Protein AF-A0A9P0G0B8-F1 (afdb_monomer)

Solvent-accessible surface area (backbone atoms only — not comparable to full-atom values): 5858 Å² total; per-residue (Å²): 109,29,16,38,42,70,94,77,52,59,58,97,82,40,82,46,57,36,77,32,82,90,41,79,73,48,60,26,21,34,24,37,42,39,70,93,54,74,50,37,32,65,26,59,58,87,80,48,75,52,72,46,78,45,68,52,94,95,54,94,58,71,23,63,34,30,40,40,57,42,71,54,68,41,61,41,55,80,90,77,87,76,80,55,68,64,59,56,49,51,55,51,51,52,51,62,73,75,100

Secondary structure (DSSP, 8-state):
-EE--SS--EETTEE--EE-TTSTT--EEEEEEETTEEEEEEESS---SEEEEEEPTT-SSEEEEEEEEE-STTTTS-------HHHHHHHHHHHHHH-

Sequence (99 aa):
MECGDGLMKLDGGILQPASCEHVFEARYCIKLTGGISTKRYCSSLDLGNYCNYVQQPGDKLEYRTCIYTCSTDGCNAGTTLKTSAIVLLTLFIVKCFIL

Organism: Chrysodeixis includens (NCBI:txid689277)

Nearest PDB structures (foldseek):
  6ion-assembly1_A  TM=6.443E-01  e=3.910E-02  Homo sapiens
  6iom-assembly2_B  TM=6.257E-01  e=5.229E-02  Homo sapiens
  6iom-assembly1_A  TM=6.351E-01  e=7.413E-02  Homo sapiens
  2i9b-assembly2_F  TM=5.696E-01  e=1.880E-01  Homo sapiens
  6yg8-assembly1_D  TM=3.979E-01  e=9.260E+00  Escherichia coli

Radius of gyration: 18.81 Å; Cα contacts (8 Å, |Δi|>4): 176; chains: 1; bounding box: 40×50×36 Å

pLDDT: mean 88.8, std 9.35, range [54.88, 98.19]

Mean predicted aligned error: 7.6 Å

Foldseek 3Di:
DWEQADDDPDDVHDRATDDQPVPPQFQKWKWKDKDPDIHIHTDNDDPDWDWDFDDDVPDPDTMTITIDIDGDHHPNDDDDPDDDPVVVVVVVVVVVVVD

Structure (mmCIF, N/CA/C/O backbone):
data_AF-A0A9P0G0B8-F1
#
_entry.id   AF-A0A9P0G0B8-F1
#
loop_
_atom_site.group_PDB
_atom_site.id
_atom_site.type_symbol
_atom_site.label_atom_id
_atom_site.label_alt_id
_atom_site.label_comp_id
_atom_site.label_asym_id
_atom_site.label_entity_id
_atom_site.label_seq_id
_atom_site.pdbx_PDB_ins_code
_atom_site.Cartn_x
_atom_site.Cartn_y
_atom_site.Cartn_z
_atom_site.occupancy
_atom_site.B_iso_or_equiv
_atom_site.auth_seq_id
_atom_site.auth_comp_id
_atom_site.auth_asym_id
_atom_site.auth_atom_id
_atom_site.pdbx_PDB_model_num
ATOM 1 N N . MET A 1 1 ? 2.360 -8.915 -13.743 1.00 90.88 1 MET A N 1
ATOM 2 C CA . MET A 1 1 ? 2.126 -8.120 -12.527 1.00 90.88 1 MET A CA 1
ATOM 3 C C . MET A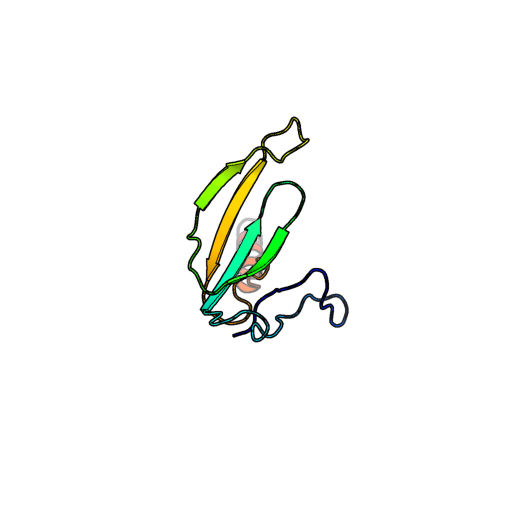 1 1 ? 2.814 -8.809 -11.377 1.00 90.88 1 MET A C 1
ATOM 5 O O . MET A 1 1 ? 2.601 -10.006 -11.184 1.00 90.88 1 MET A O 1
ATOM 9 N N . GLU A 1 2 ? 3.602 -8.052 -10.630 1.00 94.69 2 GLU A N 1
ATOM 10 C CA . GLU A 1 2 ? 4.280 -8.523 -9.431 1.00 94.69 2 GLU A CA 1
ATOM 11 C C . GLU A 1 2 ? 3.915 -7.659 -8.228 1.00 94.69 2 GLU A C 1
ATOM 13 O O . GLU A 1 2 ? 3.966 -6.431 -8.285 1.00 94.69 2 GLU A O 1
ATOM 18 N N . CYS A 1 3 ? 3.589 -8.295 -7.110 1.00 95.06 3 CYS A N 1
ATOM 19 C CA . CYS A 1 3 ? 3.264 -7.604 -5.868 1.00 95.06 3 CYS A CA 1
ATOM 20 C C . CYS A 1 3 ? 4.141 -8.141 -4.742 1.00 95.06 3 CYS A C 1
ATOM 22 O O . CYS A 1 3 ? 4.628 -9.268 -4.803 1.00 95.06 3 CYS A O 1
ATOM 24 N N . GLY A 1 4 ? 4.312 -7.367 -3.670 1.00 92.00 4 GLY A N 1
ATOM 25 C CA . GLY A 1 4 ? 4.669 -7.977 -2.394 1.00 92.00 4 GLY A CA 1
ATOM 26 C C . GLY A 1 4 ? 3.532 -8.920 -2.016 1.00 92.00 4 GLY A C 1
ATOM 27 O O . GLY A 1 4 ? 2.469 -8.444 -1.633 1.00 92.00 4 GLY A O 1
ATOM 28 N N . ASP A 1 5 ? 3.719 -10.219 -2.202 1.00 87.31 5 ASP A N 1
ATOM 29 C CA . ASP A 1 5 ? 2.717 -11.246 -1.930 1.00 87.31 5 ASP A CA 1
ATOM 30 C C . ASP A 1 5 ? 3.369 -12.424 -1.199 1.00 87.31 5 ASP A C 1
ATOM 32 O O . ASP A 1 5 ? 4.523 -12.778 -1.455 1.00 87.31 5 ASP A O 1
ATOM 36 N N . GLY A 1 6 ? 2.632 -13.007 -0.259 1.00 74.31 6 GLY A N 1
ATOM 37 C CA . GLY A 1 6 ? 3.115 -14.037 0.650 1.00 74.31 6 GLY A CA 1
ATOM 38 C C . GLY A 1 6 ? 3.819 -13.491 1.894 1.00 74.31 6 GLY A C 1
ATOM 39 O O . GLY A 1 6 ? 4.088 -12.298 2.045 1.00 74.31 6 GLY A O 1
ATOM 40 N N . LEU A 1 7 ? 4.083 -14.397 2.841 1.00 64.69 7 LEU A N 1
ATOM 41 C CA . LEU A 1 7 ? 4.613 -14.023 4.151 1.00 64.69 7 LEU A CA 1
ATOM 42 C C . LEU A 1 7 ? 6.116 -13.722 4.126 1.00 64.69 7 LEU A C 1
ATOM 44 O O . LEU A 1 7 ? 6.529 -12.838 4.866 1.00 64.69 7 LEU A O 1
ATOM 48 N N . MET A 1 8 ? 6.928 -14.386 3.290 1.00 61.41 8 MET A N 1
ATOM 49 C CA . MET A 1 8 ? 8.389 -14.195 3.245 1.00 61.41 8 MET A CA 1
ATOM 50 C C . MET A 1 8 ? 9.005 -14.726 1.934 1.00 61.41 8 MET A C 1
ATOM 52 O O . MET A 1 8 ? 9.535 -15.833 1.911 1.00 61.41 8 MET A O 1
ATOM 56 N N . LYS A 1 9 ? 8.993 -13.952 0.839 1.00 66.69 9 LYS A N 1
ATOM 57 C CA . LYS A 1 9 ? 9.972 -14.148 -0.250 1.00 66.69 9 LYS A CA 1
ATOM 58 C C . LYS A 1 9 ? 11.115 -13.162 -0.027 1.00 66.69 9 LYS A C 1
ATOM 60 O O . LYS A 1 9 ? 11.042 -12.008 -0.445 1.00 66.69 9 LYS A O 1
ATOM 65 N N . LEU A 1 10 ? 12.108 -13.604 0.739 1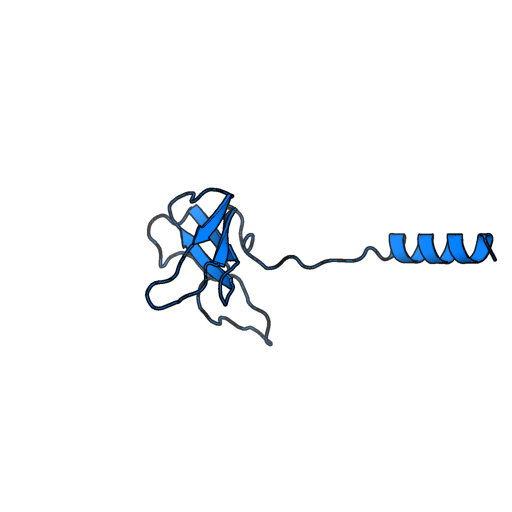.00 69.69 10 LEU A N 1
ATOM 66 C CA . LEU A 1 10 ? 13.263 -12.798 1.119 1.00 69.69 10 LEU A CA 1
ATOM 67 C C . LEU A 1 10 ? 14.451 -13.157 0.229 1.00 69.69 10 LEU A C 1
ATOM 69 O O . LEU A 1 10 ? 14.846 -14.319 0.179 1.00 69.69 10 LEU A O 1
ATOM 73 N N . ASP A 1 11 ? 15.034 -12.158 -0.423 1.00 72.94 11 ASP A N 1
ATOM 74 C CA . ASP A 1 11 ? 16.332 -12.264 -1.088 1.00 72.94 11 ASP A CA 1
ATOM 75 C C . ASP A 1 11 ? 17.327 -11.373 -0.340 1.00 72.94 11 ASP A C 1
ATOM 77 O O . ASP A 1 11 ? 17.121 -10.164 -0.224 1.00 72.94 11 ASP A O 1
ATOM 81 N N . GLY A 1 12 ? 18.334 -11.975 0.297 1.00 77.31 12 GLY A N 1
ATOM 82 C CA . GLY A 1 12 ? 19.265 -11.247 1.168 1.00 77.31 12 GLY A CA 1
ATOM 83 C C . GLY A 1 12 ? 18.596 -10.509 2.343 1.00 77.31 12 GLY A C 1
ATOM 84 O O . GLY A 1 12 ? 19.127 -9.514 2.825 1.00 77.31 12 GLY A O 1
ATOM 85 N N . GLY A 1 13 ? 17.414 -10.958 2.785 1.00 73.94 13 GLY A N 1
ATOM 86 C CA . GLY A 1 13 ? 16.620 -10.290 3.828 1.00 73.94 13 GLY A CA 1
ATOM 87 C C . GLY A 1 13 ? 15.717 -9.159 3.320 1.00 73.94 13 GLY A C 1
ATOM 88 O O . GLY A 1 13 ? 15.050 -8.505 4.121 1.00 73.94 13 GLY A O 1
ATOM 89 N N . ILE A 1 14 ? 15.655 -8.942 2.005 1.00 76.62 14 ILE A N 1
ATOM 90 C CA . ILE A 1 14 ? 14.805 -7.931 1.374 1.00 76.62 14 ILE A CA 1
ATOM 91 C C . ILE A 1 14 ? 13.580 -8.621 0.777 1.00 76.62 14 ILE A C 1
ATOM 93 O O . ILE A 1 14 ? 13.700 -9.590 0.029 1.00 76.62 14 ILE A O 1
ATOM 97 N N . LEU A 1 15 ? 12.389 -8.119 1.112 1.00 79.19 15 LEU A N 1
ATOM 98 C CA . LEU A 1 15 ? 11.145 -8.569 0.488 1.00 79.19 15 LEU A CA 1
ATOM 99 C C . LEU A 1 15 ? 11.142 -8.170 -0.985 1.00 79.19 15 LEU A C 1
ATOM 101 O O . LEU A 1 15 ? 11.207 -6.981 -1.298 1.00 79.19 15 LEU A O 1
ATOM 105 N N . GLN A 1 16 ? 11.022 -9.162 -1.862 1.00 85.75 16 GLN A N 1
ATOM 106 C CA . GLN A 1 16 ? 10.924 -8.942 -3.301 1.00 85.75 16 GLN A CA 1
ATOM 107 C C . GLN A 1 16 ? 9.488 -9.138 -3.790 1.00 85.75 16 GLN A C 1
ATOM 109 O O . GLN A 1 16 ? 8.784 -10.011 -3.269 1.00 85.75 16 GLN A O 1
ATOM 114 N N . PRO A 1 17 ? 9.045 -8.367 -4.799 1.00 90.69 17 PRO A N 1
ATOM 115 C CA . PRO A 1 17 ? 7.820 -8.672 -5.515 1.00 90.69 17 PRO A CA 1
ATOM 116 C C . PRO A 1 17 ? 7.839 -10.103 -6.078 1.00 90.69 17 PRO A C 1
ATOM 118 O 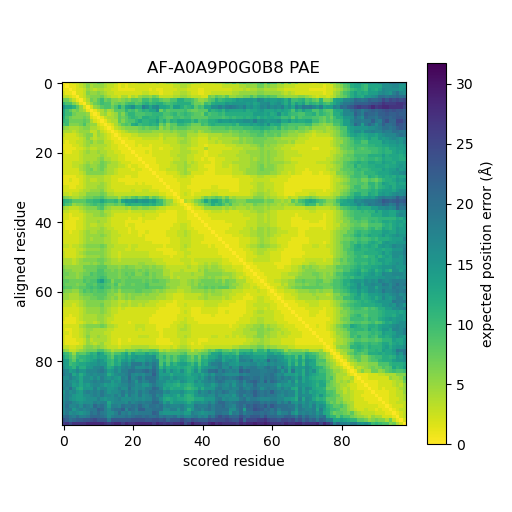O . PRO A 1 17 ? 8.883 -10.658 -6.436 1.00 90.69 17 PRO A O 1
ATOM 121 N N . ALA A 1 18 ? 6.670 -10.728 -6.110 1.00 91.81 18 ALA A N 1
ATOM 122 C CA . ALA A 1 18 ? 6.457 -12.057 -6.657 1.00 91.81 18 ALA A CA 1
ATOM 123 C C . ALA A 1 18 ? 5.303 -12.031 -7.661 1.00 91.81 18 ALA A C 1
ATOM 125 O O . ALA A 1 18 ? 4.404 -11.192 -7.571 1.00 91.81 18 ALA A O 1
ATOM 126 N N . SER A 1 19 ? 5.342 -12.969 -8.608 1.00 93.75 19 SER A N 1
ATOM 127 C CA . SER A 1 19 ? 4.316 -13.120 -9.637 1.00 93.75 19 SER A CA 1
ATOM 128 C C . SER A 1 19 ? 2.927 -13.361 -9.035 1.00 93.75 19 SER A C 1
ATOM 130 O O . SER A 1 19 ? 2.740 -14.226 -8.172 1.00 93.75 19 SER A O 1
ATOM 132 N N . CYS A 1 20 ? 1.941 -12.629 -9.556 1.00 95.44 20 CYS A N 1
ATOM 133 C CA . CYS A 1 20 ? 0.528 -12.784 -9.214 1.00 95.44 20 CYS A CA 1
ATOM 134 C C . CYS A 1 20 ? -0.202 -13.878 -10.011 1.00 95.44 20 CYS A C 1
ATOM 136 O O . CYS A 1 20 ? -1.421 -13.975 -9.911 1.00 95.44 20 CYS A O 1
ATOM 138 N N . GLU A 1 21 ? 0.493 -14.699 -10.804 1.00 95.00 21 GLU A N 1
ATOM 139 C CA . GLU A 1 21 ? -0.131 -15.715 -11.678 1.00 95.00 21 GLU A CA 1
ATOM 140 C C . GLU A 1 21 ? -0.975 -16.758 -10.933 1.00 95.00 21 GLU A C 1
ATOM 142 O O . GLU A 1 21 ? -1.862 -17.375 -11.516 1.00 95.00 21 GLU A O 1
ATOM 147 N N . HIS A 1 22 ? -0.737 -16.933 -9.633 1.00 93.81 22 HIS A N 1
ATOM 148 C CA . HIS 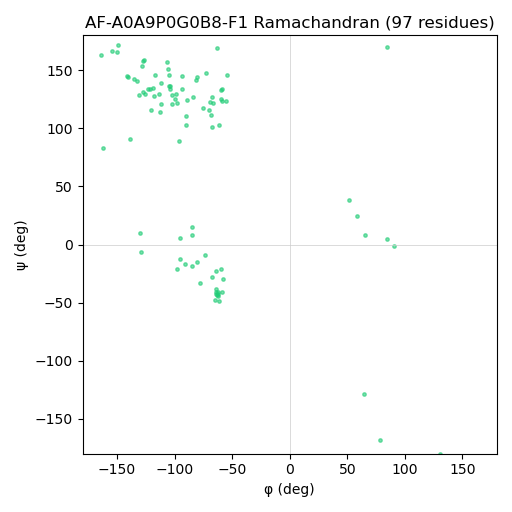A 1 22 ? -1.537 -17.814 -8.789 1.00 93.81 22 HIS A CA 1
ATOM 149 C C . HIS A 1 22 ? -2.938 -17.249 -8.461 1.00 93.81 22 HIS A C 1
ATOM 151 O O . HIS A 1 22 ? -3.766 -17.971 -7.904 1.00 93.81 22 HIS A O 1
ATOM 157 N N . VAL A 1 23 ? -3.218 -15.984 -8.801 1.00 95.62 23 VAL A N 1
ATOM 158 C CA . VAL A 1 23 ? -4.518 -15.319 -8.634 1.00 95.62 23 VAL A CA 1
ATOM 159 C C . VAL A 1 23 ? -5.132 -15.049 -10.010 1.00 95.62 23 VAL A C 1
ATOM 161 O O . VAL A 1 23 ? -4.563 -14.344 -10.843 1.00 95.62 23 VAL A O 1
ATOM 164 N N . PHE A 1 24 ? -6.327 -15.595 -10.245 1.00 96.75 24 PHE A N 1
ATOM 165 C CA . PHE A 1 24 ? -7.050 -15.441 -11.508 1.00 96.75 24 PHE A CA 1
ATOM 166 C C . PHE A 1 24 ? -7.345 -13.965 -11.811 1.00 96.75 24 PHE A C 1
ATOM 168 O O . P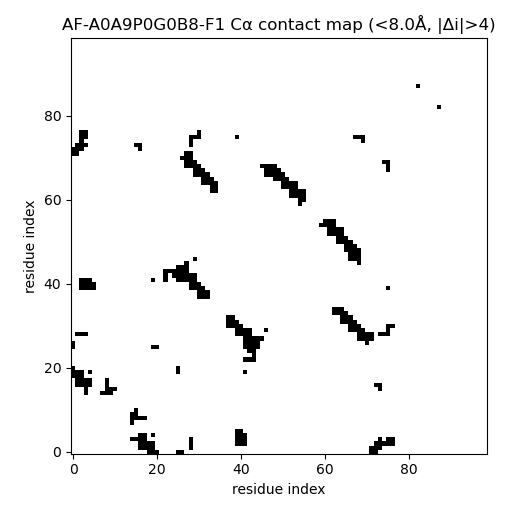HE A 1 24 ? -7.943 -13.274 -10.992 1.00 96.75 24 PHE A O 1
ATOM 175 N N . GLU A 1 25 ? -6.939 -13.484 -12.988 1.00 96.44 25 GLU A N 1
ATOM 176 C CA . GLU A 1 25 ? -7.100 -12.085 -13.415 1.00 96.44 25 GLU A CA 1
ATOM 177 C C . GLU A 1 25 ? -6.577 -11.041 -12.409 1.00 96.44 25 GLU A C 1
ATOM 179 O O . GLU A 1 25 ? -7.186 -9.986 -12.234 1.00 96.44 25 GLU A O 1
ATOM 184 N N . ALA A 1 26 ? -5.453 -11.301 -11.738 1.00 96.69 26 ALA A N 1
ATOM 185 C CA . ALA A 1 26 ? -4.839 -10.298 -10.871 1.00 96.69 26 ALA A CA 1
ATOM 186 C C . ALA A 1 26 ? -4.483 -9.013 -11.643 1.00 96.69 26 ALA A C 1
ATOM 188 O O . ALA A 1 26 ? -3.736 -9.039 -12.624 1.00 96.69 26 ALA A O 1
ATOM 189 N N . ARG A 1 27 ? -5.022 -7.881 -11.177 1.00 97.38 27 ARG A N 1
ATOM 190 C CA . ARG A 1 27 ? -4.855 -6.541 -11.775 1.00 97.38 27 ARG A CA 1
ATOM 191 C C . ARG A 1 27 ? -4.419 -5.485 -10.761 1.00 97.38 27 ARG A C 1
ATOM 193 O O . ARG A 1 27 ? -4.133 -4.354 -11.152 1.00 97.38 27 ARG A O 1
ATOM 200 N N . TYR A 1 28 ? -4.369 -5.842 -9.480 1.00 98.19 28 TYR A N 1
ATOM 201 C CA . TYR A 1 28 ? -4.083 -4.926 -8.389 1.00 98.19 28 TYR A CA 1
ATOM 202 C C . TYR A 1 28 ? -3.196 -5.572 -7.327 1.00 98.19 28 TYR A C 1
ATOM 204 O O . TYR A 1 28 ? -3.346 -6.744 -6.983 1.00 98.19 28 TYR A O 1
ATOM 212 N N . CYS A 1 29 ? -2.322 -4.762 -6.745 1.00 97.56 29 CYS A N 1
ATOM 213 C CA . CYS A 1 29 ? -1.608 -5.078 -5.524 1.00 97.56 29 CYS A CA 1
ATOM 214 C C . CYS A 1 29 ? -2.300 -4.406 -4.341 1.00 97.56 29 CYS A C 1
ATOM 216 O O . CYS A 1 29 ? -2.513 -3.190 -4.340 1.00 97.56 29 CYS A O 1
ATOM 218 N N . ILE A 1 30 ? -2.579 -5.184 -3.298 1.00 97.31 30 ILE A N 1
ATOM 219 C CA . ILE A 1 30 ? -3.175 -4.685 -2.062 1.00 97.31 30 ILE A CA 1
ATOM 220 C C . ILE A 1 30 ? -2.102 -4.595 -0.983 1.00 97.31 30 ILE A C 1
ATOM 222 O O . ILE A 1 30 ? -1.287 -5.508 -0.808 1.00 97.31 30 ILE A O 1
ATOM 226 N N . LYS A 1 31 ? -2.109 -3.493 -0.234 1.00 95.50 31 LYS A N 1
ATOM 227 C CA . LYS A 1 31 ? -1.406 -3.348 1.044 1.00 95.50 31 LYS A CA 1
ATOM 228 C C . LYS A 1 31 ? -2.428 -3.020 2.122 1.00 95.50 31 LYS A C 1
ATOM 230 O O . LYS A 1 31 ? -3.037 -1.956 2.107 1.00 95.50 31 LYS A O 1
ATOM 235 N N . LEU A 1 32 ? -2.565 -3.926 3.077 1.00 93.94 32 LEU A N 1
ATOM 236 C CA . LEU A 1 32 ? -3.275 -3.707 4.326 1.00 93.94 32 LEU A CA 1
ATOM 237 C C . LEU A 1 32 ? -2.275 -3.367 5.424 1.00 93.94 32 LEU A C 1
ATOM 239 O O . LEU A 1 32 ? -1.375 -4.155 5.713 1.00 93.94 32 LEU A O 1
ATOM 243 N N . THR A 1 33 ? -2.443 -2.203 6.041 1.00 92.38 33 THR A N 1
ATOM 244 C CA . THR A 1 33 ? -1.640 -1.756 7.188 1.00 92.38 33 THR A CA 1
ATOM 245 C C . THR A 1 33 ? -2.545 -1.481 8.371 1.00 92.38 33 THR A C 1
ATOM 247 O O . THR A 1 33 ? -3.537 -0.774 8.220 1.00 92.38 33 THR A O 1
ATOM 250 N N . GLY A 1 34 ? -2.177 -1.962 9.548 1.00 88.56 34 GLY A N 1
ATOM 251 C CA . GLY A 1 34 ? -2.939 -1.749 10.774 1.00 88.56 34 GLY A CA 1
ATOM 252 C C . GLY A 1 34 ? -3.168 -3.058 11.507 1.00 88.56 34 GLY A C 1
ATOM 253 O O . GLY A 1 34 ? -2.701 -4.113 11.083 1.00 88.56 34 GLY A O 1
ATOM 254 N N . GLY A 1 35 ? -3.853 -3.001 12.642 1.00 83.38 35 GLY A N 1
ATOM 255 C CA . GLY A 1 35 ? -3.869 -4.156 13.533 1.00 83.38 35 GLY A CA 1
ATOM 256 C C . GLY A 1 35 ? -2.474 -4.447 14.073 1.00 83.38 35 GLY A C 1
ATOM 257 O O . GLY A 1 35 ? -1.796 -3.552 14.571 1.00 83.38 35 GLY A O 1
ATOM 258 N N . ILE A 1 36 ? -2.056 -5.705 13.935 1.00 83.06 36 ILE A N 1
ATOM 259 C CA . ILE A 1 36 ? -0.782 -6.227 14.446 1.00 83.06 36 ILE A CA 1
ATOM 260 C C . ILE A 1 36 ? 0.304 -6.266 13.354 1.00 83.06 36 ILE A C 1
ATOM 262 O O . ILE A 1 36 ? 1.492 -6.298 13.663 1.00 83.06 36 ILE A O 1
ATOM 266 N N . SER A 1 37 ? -0.066 -6.268 12.069 1.00 87.62 37 SER A N 1
ATOM 267 C CA . SER A 1 37 ? 0.883 -6.529 10.980 1.00 87.62 37 SER A CA 1
ATOM 268 C C . SER A 1 37 ? 0.527 -5.794 9.687 1.00 87.62 37 SER A C 1
ATOM 270 O O . SER A 1 37 ? -0.531 -5.190 9.544 1.00 87.62 37 SER A O 1
ATOM 272 N N . THR A 1 38 ? 1.437 -5.844 8.718 1.00 90.25 38 THR A N 1
ATOM 273 C CA . THR A 1 38 ? 1.171 -5.428 7.341 1.00 90.25 38 THR A CA 1
ATOM 274 C C . THR A 1 38 ? 0.959 -6.667 6.487 1.00 90.25 38 THR A C 1
ATOM 276 O O . THR A 1 38 ? 1.862 -7.494 6.368 1.00 90.25 38 THR A O 1
ATOM 279 N N . LYS A 1 39 ? -0.210 -6.782 5.858 1.00 92.00 39 LYS A N 1
ATOM 280 C CA . LYS A 1 39 ? -0.511 -7.853 4.905 1.00 92.00 39 LYS A CA 1
ATOM 281 C C . LYS A 1 39 ? -0.461 -7.291 3.492 1.00 92.00 39 LYS A C 1
ATOM 283 O O . LYS A 1 39 ? -0.979 -6.208 3.231 1.00 92.00 39 LYS A O 1
ATOM 288 N N . ARG A 1 40 ? 0.151 -8.024 2.573 1.00 93.38 40 ARG A N 1
ATOM 289 C CA . ARG A 1 40 ? 0.236 -7.652 1.163 1.00 93.38 40 ARG A CA 1
ATOM 290 C C . ARG A 1 40 ? -0.137 -8.858 0.305 1.00 93.38 40 ARG A C 1
ATOM 292 O O . ARG A 1 40 ? 0.175 -9.972 0.719 1.00 93.38 40 ARG A O 1
ATOM 299 N N . TYR A 1 41 ? -0.868 -8.644 -0.786 1.00 95.06 41 TYR A N 1
ATOM 300 C CA . TYR A 1 41 ? -1.317 -9.719 -1.680 1.00 95.06 41 TYR A CA 1
ATOM 301 C C . TYR A 1 41 ? -1.794 -9.195 -3.039 1.00 95.06 41 TYR A C 1
ATOM 303 O O . TYR A 1 41 ? -2.091 -8.002 -3.178 1.00 95.06 41 TYR A O 1
ATOM 311 N N . CYS A 1 42 ? -1.886 -10.092 -4.021 1.00 96.94 42 CYS A N 1
ATOM 312 C CA . CYS A 1 42 ? -2.475 -9.830 -5.334 1.00 96.94 42 CYS A CA 1
ATOM 313 C C . CYS A 1 42 ? -4.014 -9.901 -5.307 1.00 96.94 42 CYS A C 1
ATOM 315 O O . CYS A 1 42 ? -4.602 -10.732 -4.616 1.00 96.94 42 CYS A O 1
ATOM 317 N N . SER A 1 43 ? -4.681 -9.050 -6.088 1.00 97.19 43 SER A N 1
ATOM 318 C CA . SER A 1 43 ? -6.143 -8.989 -6.203 1.00 97.19 43 SER A CA 1
ATOM 319 C C . SER A 1 43 ? -6.578 -8.742 -7.647 1.00 97.19 43 SER A C 1
ATOM 321 O O . SER A 1 43 ? -5.956 -7.978 -8.388 1.00 97.19 43 SER A O 1
ATOM 323 N N . SER A 1 44 ? -7.687 -9.356 -8.048 1.00 97.81 44 SER A N 1
ATOM 324 C CA . SER A 1 44 ? -8.376 -9.079 -9.319 1.00 97.81 44 SER A CA 1
ATOM 325 C C . SER A 1 44 ? -9.261 -7.831 -9.241 1.00 97.81 44 SER A C 1
ATOM 327 O O . SER A 1 44 ? -9.673 -7.292 -10.264 1.00 97.81 44 SER A O 1
ATOM 329 N N . LEU A 1 45 ? -9.547 -7.364 -8.021 1.00 97.94 45 LEU A N 1
ATOM 330 C CA . LEU A 1 45 ? -10.451 -6.255 -7.727 1.00 97.94 45 LEU A CA 1
ATOM 331 C C . LEU A 1 45 ? -9.719 -5.084 -7.073 1.00 97.94 45 LEU A C 1
ATOM 333 O O . LEU A 1 45 ? -8.812 -5.284 -6.258 1.00 97.94 45 LEU A O 1
ATOM 337 N N . ASP A 1 46 ? -10.178 -3.874 -7.390 1.00 97.75 46 ASP A N 1
ATOM 338 C CA . ASP A 1 46 ? -9.802 -2.664 -6.672 1.00 97.75 46 ASP A CA 1
ATOM 339 C C . ASP A 1 46 ? -10.548 -2.626 -5.331 1.00 97.75 46 ASP A C 1
ATOM 341 O O . ASP A 1 46 ? -11.780 -2.613 -5.299 1.00 97.75 46 ASP A O 1
ATOM 345 N N . LEU A 1 47 ? -9.804 -2.646 -4.223 1.00 97.44 47 LEU A N 1
ATOM 346 C CA . LEU A 1 47 ? -10.373 -2.605 -2.871 1.00 97.44 47 LEU A CA 1
ATOM 347 C C . LEU A 1 47 ? -10.420 -1.180 -2.304 1.00 97.44 47 LEU A C 1
ATOM 349 O O . LEU A 1 47 ? -10.767 -0.987 -1.141 1.00 97.44 47 LEU A O 1
ATOM 353 N N . GLY A 1 48 ? -10.066 -0.179 -3.108 1.00 97.44 48 GLY A N 1
ATOM 354 C CA . GLY A 1 48 ? -10.063 1.226 -2.745 1.00 97.44 48 GLY A CA 1
ATOM 355 C C . GLY A 1 48 ? -8.853 1.644 -1.913 1.00 97.44 48 GLY A C 1
ATOM 356 O O . GLY A 1 48 ? -7.851 0.935 -1.788 1.00 97.44 48 GLY A O 1
ATOM 357 N N . ASN A 1 49 ? -8.958 2.854 -1.363 1.00 97.31 49 ASN A N 1
ATOM 358 C CA . ASN A 1 49 ? -7.926 3.506 -0.562 1.00 97.31 49 ASN A CA 1
ATOM 359 C C . ASN A 1 49 ? -8.580 4.218 0.630 1.00 97.31 49 ASN A C 1
ATOM 361 O O . ASN A 1 49 ? -9.006 5.366 0.514 1.00 97.31 49 ASN A O 1
ATOM 365 N N . TYR A 1 50 ? -8.711 3.530 1.763 1.00 96.81 50 TYR A N 1
ATOM 366 C CA . TYR A 1 50 ? -9.400 4.059 2.945 1.00 96.81 50 TYR A CA 1
ATOM 367 C C . TYR A 1 50 ? -8.894 3.418 4.239 1.00 96.81 50 TYR A C 1
ATOM 369 O O . TYR A 1 50 ? -8.211 2.396 4.216 1.00 96.81 50 TYR A O 1
ATOM 377 N N . CYS A 1 51 ? -9.250 4.011 5.380 1.00 96.50 51 CYS A N 1
ATOM 378 C CA . CYS A 1 51 ? -8.950 3.480 6.707 1.00 96.50 51 CYS A CA 1
ATOM 379 C C . CYS A 1 51 ? -10.220 3.388 7.545 1.00 96.50 51 CYS A C 1
ATOM 381 O O . CYS A 1 51 ? -10.913 4.391 7.685 1.00 96.50 51 CYS A O 1
ATOM 383 N N . ASN A 1 52 ? -10.448 2.235 8.169 1.00 95.38 52 ASN A N 1
ATOM 384 C CA . ASN A 1 52 ? -11.549 2.009 9.103 1.00 95.38 52 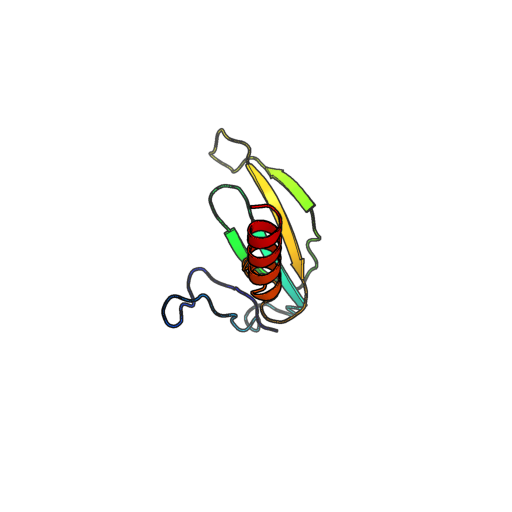ASN A CA 1
ATOM 385 C C . ASN A 1 52 ? -11.02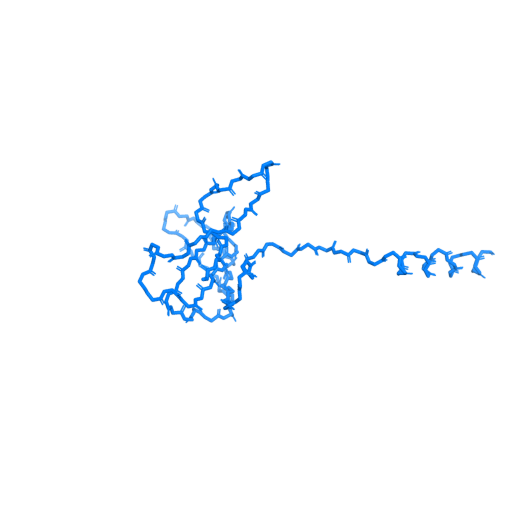7 1.445 10.426 1.00 95.38 52 ASN A C 1
ATOM 387 O O . ASN A 1 52 ? -9.950 0.850 10.480 1.00 95.38 52 ASN A O 1
ATOM 391 N N . TYR A 1 53 ? -11.802 1.615 11.492 1.00 94.12 53 TYR A N 1
ATOM 392 C CA . TYR A 1 53 ? -11.598 0.880 12.735 1.00 94.12 53 TYR A CA 1
ATOM 393 C C . TYR A 1 53 ? -12.289 -0.474 12.610 1.00 94.12 53 TYR A C 1
ATOM 395 O O . TYR A 1 53 ? -13.444 -0.548 12.194 1.00 94.12 53 TYR A O 1
ATOM 403 N N . VAL A 1 54 ? -11.546 -1.544 12.878 1.00 91.56 54 VAL A N 1
ATOM 404 C CA . VAL A 1 54 ? -12.016 -2.920 12.713 1.00 91.56 54 VAL A CA 1
ATOM 405 C C . VAL A 1 54 ? -11.701 -3.694 13.984 1.00 91.56 54 VAL A C 1
ATOM 407 O O . VAL A 1 54 ? -10.554 -3.702 14.439 1.00 91.56 54 VAL A O 1
ATOM 410 N N . GLN A 1 55 ? -12.708 -4.365 14.535 1.00 91.44 55 GLN A N 1
ATOM 411 C CA . GLN A 1 55 ? -12.535 -5.315 15.626 1.00 91.44 55 GLN A CA 1
ATOM 412 C C . GLN A 1 55 ? -12.278 -6.710 15.051 1.00 91.44 55 GLN A C 1
ATOM 414 O O . GLN A 1 55 ? -13.061 -7.212 14.241 1.00 91.44 55 GLN A O 1
ATOM 419 N N . GLN A 1 56 ? -11.167 -7.335 15.439 1.00 87.38 56 GLN A N 1
ATOM 420 C CA . GLN A 1 56 ? -10.848 -8.689 14.988 1.00 87.38 56 GLN A CA 1
ATOM 421 C C . GLN A 1 56 ? -11.612 -9.723 15.830 1.00 87.38 56 GLN A C 1
ATOM 423 O O . GLN A 1 56 ? -11.738 -9.540 17.044 1.00 87.38 56 GLN A O 1
ATOM 428 N N . PRO A 1 57 ? -12.112 -10.819 15.229 1.00 90.94 57 PRO A N 1
ATOM 429 C CA . PRO A 1 57 ? -12.755 -11.884 15.988 1.00 90.94 57 PRO A CA 1
ATOM 430 C C . PRO A 1 57 ? -11.827 -12.421 17.085 1.00 90.94 57 PRO A C 1
ATOM 432 O O . PRO A 1 57 ? -10.720 -12.869 16.800 1.00 90.94 57 PRO A O 1
ATOM 435 N N . GLY A 1 58 ? -12.290 -12.386 18.336 1.00 92.12 58 GLY A N 1
ATOM 436 C CA . GLY A 1 58 ? -11.521 -12.845 19.498 1.00 92.12 58 GLY A CA 1
ATOM 437 C C . GLY A 1 58 ? -10.663 -11.777 20.184 1.00 92.12 58 GLY A C 1
ATOM 438 O O . GLY A 1 58 ? -10.058 -12.082 21.209 1.00 92.12 58 GLY A O 1
ATOM 439 N N . ASP A 1 59 ? -10.646 -10.538 19.685 1.00 89.88 59 ASP A N 1
ATOM 440 C CA . ASP A 1 59 ? -9.925 -9.426 20.308 1.00 89.88 59 ASP A CA 1
ATOM 441 C C . ASP A 1 59 ? -10.870 -8.432 21.011 1.00 89.88 59 ASP A C 1
ATOM 443 O O . ASP A 1 59 ? -12.033 -8.243 20.638 1.00 89.88 59 ASP A O 1
ATOM 447 N N . LYS A 1 60 ? -10.355 -7.774 22.050 1.00 91.81 60 LYS A N 1
ATOM 448 C CA . LYS A 1 60 ? -11.032 -6.692 22.778 1.00 91.81 60 LYS A CA 1
ATOM 449 C C . LYS A 1 60 ? -10.716 -5.315 22.198 1.00 91.81 60 LYS A C 1
ATOM 451 O O . LYS A 1 60 ? -11.406 -4.358 22.536 1.00 91.81 60 LYS A O 1
ATOM 456 N N . LEU A 1 61 ? -9.665 -5.205 21.387 1.00 90.50 61 LEU A N 1
ATOM 457 C CA . LEU A 1 61 ? -9.223 -3.941 20.812 1.00 90.50 61 LEU A CA 1
ATOM 458 C C . LEU A 1 61 ? -9.827 -3.713 19.423 1.00 90.50 61 LEU A C 1
ATOM 460 O O . LEU A 1 61 ? -9.987 -4.636 18.623 1.00 90.50 61 LEU A O 1
ATOM 464 N N . GLU A 1 62 ? -10.114 -2.449 19.125 1.00 92.56 62 GLU A N 1
ATOM 465 C CA . GLU A 1 62 ? -10.361 -1.993 17.762 1.00 92.56 62 GLU A CA 1
ATOM 466 C C . GLU A 1 62 ? -9.071 -1.464 17.152 1.00 92.56 62 GLU A C 1
ATOM 468 O O . GLU A 1 62 ? -8.353 -0.655 17.747 1.00 92.56 62 GLU A O 1
ATOM 473 N N . TYR A 1 63 ? -8.802 -1.881 15.921 1.00 91.69 63 TYR A N 1
ATOM 474 C CA . TYR A 1 63 ? -7.604 -1.481 15.211 1.00 91.69 63 TYR A CA 1
ATOM 475 C C . TYR A 1 63 ? -7.940 -0.620 14.011 1.00 91.69 63 TYR A C 1
ATOM 477 O O . TYR A 1 63 ? -8.712 -1.016 13.135 1.00 91.69 63 TYR A O 1
ATOM 485 N N . ARG A 1 64 ? -7.269 0.528 13.912 1.00 93.31 64 ARG A N 1
ATOM 486 C CA . ARG A 1 64 ? -7.278 1.310 12.680 1.00 93.31 64 ARG A CA 1
ATOM 487 C C . ARG A 1 64 ? -6.525 0.538 11.602 1.00 93.31 64 ARG A C 1
ATOM 489 O O . ARG A 1 64 ? -5.309 0.377 11.680 1.00 93.31 64 ARG A O 1
ATOM 496 N N . THR A 1 65 ? -7.266 0.077 10.607 1.00 94.06 65 THR A N 1
ATOM 497 C CA . THR A 1 65 ? -6.773 -0.708 9.481 1.00 94.06 65 THR A CA 1
ATOM 498 C C . THR A 1 65 ? -7.026 0.058 8.194 1.00 94.06 65 THR A C 1
ATOM 500 O O . THR A 1 65 ? -8.142 0.502 7.932 1.00 94.06 65 THR A O 1
ATOM 503 N N . CYS A 1 66 ? -5.980 0.226 7.396 1.00 95.38 66 CYS A N 1
ATOM 504 C CA . CYS A 1 66 ? -6.007 0.916 6.118 1.00 95.38 66 CYS A CA 1
ATOM 505 C C . CYS A 1 66 ? -5.790 -0.065 4.973 1.00 95.38 66 CYS A C 1
ATOM 507 O O . CYS A 1 66 ? -4.921 -0.935 5.059 1.00 95.38 66 CYS A O 1
ATOM 509 N N . ILE A 1 67 ? -6.552 0.122 3.902 1.00 96.50 67 ILE A N 1
ATOM 510 C CA . ILE A 1 67 ? -6.390 -0.545 2.615 1.00 96.50 67 ILE A CA 1
ATOM 511 C C . ILE A 1 67 ? -5.759 0.453 1.652 1.00 96.50 67 ILE A C 1
ATOM 513 O O . ILE A 1 67 ? -6.180 1.608 1.580 1.00 96.50 67 ILE A O 1
ATOM 517 N N . TYR A 1 68 ? -4.745 -0.007 0.930 1.00 96.62 68 TYR A N 1
ATOM 518 C CA . TYR A 1 68 ? -4.136 0.698 -0.183 1.00 96.62 68 TYR A CA 1
ATOM 519 C C . TYR A 1 68 ? -4.130 -0.203 -1.414 1.00 96.62 68 TYR A C 1
ATOM 521 O O . TYR A 1 68 ? -3.646 -1.338 -1.336 1.00 96.62 68 TYR A O 1
ATOM 529 N N . THR A 1 69 ? -4.623 0.327 -2.530 1.00 98.06 69 THR A N 1
ATOM 530 C CA . THR A 1 69 ? -4.690 -0.365 -3.818 1.00 98.06 69 THR A CA 1
ATOM 531 C C . THR A 1 69 ? -3.859 0.371 -4.860 1.00 98.06 69 THR A C 1
ATOM 533 O O . THR A 1 69 ? -3.935 1.594 -4.988 1.00 98.06 69 THR A O 1
ATOM 536 N N . CYS A 1 70 ? -3.071 -0.381 -5.622 1.00 97.31 70 CYS A N 1
ATOM 537 C CA . CYS A 1 70 ? -2.251 0.130 -6.715 1.00 97.31 70 CYS A CA 1
ATOM 538 C C . CYS A 1 70 ? -2.082 -0.942 -7.807 1.00 97.31 70 CYS A C 1
ATOM 540 O O . CYS A 1 70 ? -2.409 -2.103 -7.580 1.00 97.31 70 CYS A O 1
ATOM 542 N N . SER A 1 71 ? -1.608 -0.569 -8.999 1.00 96.62 71 SER A N 1
ATOM 543 C CA . SER A 1 71 ? -1.635 -1.443 -10.189 1.00 96.62 71 SER A CA 1
ATOM 544 C C . SER A 1 71 ? -0.299 -1.569 -10.933 1.00 96.62 71 SER A C 1
ATOM 546 O O . SER A 1 71 ? -0.269 -2.093 -12.044 1.00 96.62 71 SER A O 1
ATOM 548 N N . THR A 1 72 ? 0.801 -1.070 -10.364 1.00 95.50 72 THR A N 1
ATOM 549 C CA . THR A 1 72 ? 2.148 -1.190 -10.952 1.00 95.50 72 THR A CA 1
ATOM 550 C C . THR A 1 72 ? 2.983 -2.206 -10.179 1.00 95.50 72 THR A C 1
ATOM 552 O O . THR A 1 72 ? 2.733 -2.448 -9.000 1.00 95.50 72 THR A O 1
ATOM 555 N N . ASP A 1 73 ? 4.006 -2.778 -10.807 1.00 94.25 73 ASP A N 1
ATOM 556 C CA . ASP A 1 73 ? 4.820 -3.806 -10.155 1.00 94.25 73 ASP A CA 1
ATOM 557 C C . ASP A 1 73 ? 5.486 -3.278 -8.870 1.00 94.25 73 ASP A C 1
ATOM 559 O O . ASP A 1 73 ? 6.018 -2.164 -8.823 1.00 94.25 73 ASP A O 1
ATOM 563 N N . GLY A 1 74 ? 5.392 -4.053 -7.787 1.00 92.19 74 GLY A N 1
ATOM 564 C CA . GLY A 1 74 ? 5.965 -3.732 -6.477 1.00 92.19 74 GLY A CA 1
ATOM 565 C C . GLY A 1 74 ? 5.360 -2.513 -5.762 1.00 92.19 74 GLY A C 1
ATOM 566 O O . GLY A 1 74 ? 5.874 -2.098 -4.722 1.00 92.19 74 GLY A O 1
ATOM 567 N N . CYS A 1 75 ? 4.265 -1.930 -6.260 1.00 94.25 75 CYS A N 1
ATOM 568 C CA . CYS A 1 75 ? 3.713 -0.671 -5.739 1.00 94.25 75 CYS A CA 1
ATOM 569 C C . CYS A 1 75 ? 3.205 -0.744 -4.290 1.00 94.25 75 CYS A C 1
ATOM 571 O O . CYS A 1 75 ? 3.137 0.265 -3.585 1.00 94.25 75 CYS A O 1
ATOM 573 N N . ASN A 1 76 ? 2.867 -1.944 -3.814 1.00 94.25 76 ASN A N 1
ATOM 574 C CA . ASN A 1 76 ? 2.375 -2.184 -2.461 1.00 94.25 76 ASN A CA 1
ATOM 575 C C . ASN A 1 76 ? 3.514 -2.355 -1.427 1.00 94.25 76 ASN A C 1
ATOM 577 O O . ASN A 1 76 ? 3.277 -2.793 -0.295 1.00 94.25 76 ASN A O 1
ATOM 581 N N . ALA A 1 77 ? 4.747 -1.974 -1.778 1.00 90.25 77 ALA A N 1
ATOM 582 C CA . ALA A 1 77 ? 5.897 -1.944 -0.881 1.00 90.25 77 ALA A CA 1
ATOM 583 C C . ALA A 1 77 ? 5.737 -0.953 0.297 1.00 90.25 77 ALA A C 1
ATOM 585 O O . ALA A 1 77 ? 4.792 -0.154 0.396 1.00 90.25 77 ALA A O 1
ATOM 586 N N . GLY A 1 78 ? 6.660 -1.055 1.258 1.00 82.94 78 GLY A N 1
ATOM 587 C CA . GLY A 1 78 ? 6.815 -0.064 2.324 1.00 82.94 78 GLY A CA 1
ATOM 588 C C . GLY A 1 78 ? 7.426 1.230 1.788 1.00 82.94 78 GLY A C 1
ATOM 589 O O . GLY A 1 78 ? 8.235 1.206 0.866 1.00 82.94 78 GLY A O 1
ATOM 590 N N . THR A 1 79 ? 7.044 2.366 2.364 1.00 75.56 79 THR A N 1
ATOM 591 C CA . THR A 1 79 ? 7.607 3.665 1.992 1.00 75.56 79 THR A CA 1
ATOM 592 C C . THR A 1 79 ? 9.055 3.743 2.46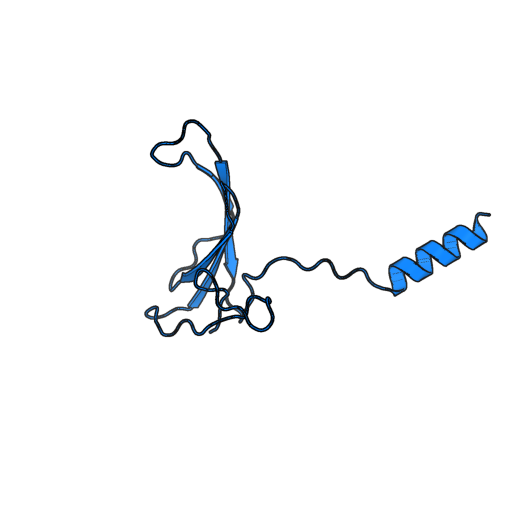9 1.00 75.56 79 THR A C 1
ATOM 594 O O . THR A 1 79 ? 9.316 3.737 3.670 1.00 75.56 79 THR A O 1
ATOM 597 N N . THR A 1 80 ? 10.010 3.837 1.546 1.00 68.38 80 THR A N 1
ATOM 598 C CA . THR A 1 80 ? 11.397 4.167 1.887 1.00 68.38 80 THR A CA 1
ATOM 599 C C . THR A 1 80 ? 11.559 5.681 1.843 1.00 68.38 80 THR A C 1
ATOM 601 O O . THR A 1 80 ? 11.521 6.280 0.768 1.00 68.38 80 THR A O 1
ATOM 604 N N . LEU A 1 81 ? 11.740 6.317 3.001 1.00 66.44 81 LEU A N 1
ATOM 605 C CA . LEU A 1 81 ? 12.128 7.726 3.064 1.00 66.44 81 LEU A CA 1
ATOM 606 C C . LEU A 1 81 ? 13.558 7.859 2.533 1.00 66.44 81 LEU A C 1
ATOM 608 O O . LEU A 1 81 ? 14.522 7.540 3.224 1.00 66.44 81 LEU A O 1
ATOM 612 N N . LYS A 1 82 ? 13.700 8.307 1.284 1.00 73.00 82 LYS A N 1
ATOM 613 C CA . LYS A 1 82 ? 14.998 8.691 0.728 1.00 73.00 82 LYS A CA 1
ATOM 614 C C . LYS A 1 82 ? 15.222 10.172 1.007 1.00 73.00 82 LYS A C 1
ATOM 616 O O . LYS A 1 82 ? 14.639 11.027 0.346 1.00 73.00 82 LYS A O 1
ATOM 621 N N . THR A 1 83 ? 16.050 10.480 1.998 1.00 74.94 83 THR A N 1
ATOM 622 C CA . THR A 1 83 ? 16.467 11.859 2.264 1.00 74.94 83 THR A CA 1
ATOM 623 C C . THR A 1 83 ? 17.376 12.324 1.132 1.00 74.94 83 THR A C 1
ATOM 625 O O . THR A 1 83 ? 18.401 11.703 0.855 1.00 74.94 83 THR A O 1
ATOM 628 N N . SER A 1 84 ? 17.003 13.410 0.458 1.00 84.88 84 SER A N 1
ATOM 629 C CA . SER A 1 84 ? 17.839 13.990 -0.591 1.00 84.88 84 SER A CA 1
ATOM 630 C C . SER A 1 84 ? 19.117 14.571 0.015 1.00 84.88 84 SER A C 1
ATOM 632 O O . SER A 1 84 ? 19.057 15.406 0.921 1.00 84.88 84 SER A O 1
ATOM 634 N N . ALA A 1 85 ? 20.276 14.173 -0.515 1.00 86.62 85 ALA A N 1
ATOM 635 C CA . ALA A 1 85 ? 21.570 14.718 -0.105 1.00 86.62 85 ALA A CA 1
ATOM 636 C C . ALA A 1 85 ? 21.643 16.245 -0.291 1.00 86.62 85 ALA A C 1
ATOM 638 O O . ALA A 1 85 ? 22.291 16.931 0.493 1.00 86.62 85 ALA A O 1
ATOM 639 N N . ILE A 1 86 ? 20.917 16.784 -1.278 1.00 87.75 86 ILE A N 1
ATOM 640 C CA . ILE A 1 86 ? 20.835 18.226 -1.542 1.00 87.75 86 ILE A CA 1
ATOM 641 C C . ILE A 1 86 ? 20.171 18.948 -0.366 1.00 87.75 86 ILE A C 1
ATOM 643 O O . ILE A 1 86 ? 20.674 19.975 0.076 1.00 87.75 86 ILE A O 1
ATOM 647 N N . VAL A 1 87 ? 19.092 18.387 0.193 1.00 87.56 87 VAL A N 1
ATOM 648 C CA . VAL A 1 87 ? 18.403 18.976 1.355 1.00 87.56 87 VAL A CA 1
ATOM 649 C C . VAL A 1 87 ? 19.348 19.028 2.556 1.00 87.56 87 VAL A C 1
ATOM 651 O O . VAL A 1 87 ? 19.467 20.065 3.205 1.00 87.56 87 VAL A O 1
ATOM 654 N N . LEU A 1 88 ? 20.095 17.950 2.801 1.00 88.00 88 LEU A N 1
ATOM 655 C CA . LEU A 1 88 ? 21.095 17.908 3.872 1.00 88.00 88 LEU A CA 1
ATOM 656 C C . LEU A 1 88 ? 22.213 18.941 3.662 1.00 88.00 88 LEU A C 1
ATOM 658 O O . LEU A 1 88 ? 22.573 19.642 4.607 1.00 88.00 88 LEU A O 1
ATOM 662 N N . LEU A 1 89 ? 22.712 19.092 2.429 1.00 90.25 89 LEU A N 1
ATOM 663 C CA . LEU A 1 89 ? 23.716 20.105 2.095 1.00 90.25 89 LEU A CA 1
ATOM 664 C C . LEU A 1 89 ? 23.189 21.529 2.306 1.00 90.25 89 LEU A C 1
ATOM 666 O O . LEU A 1 89 ? 23.885 22.359 2.883 1.00 90.25 89 LEU A O 1
ATOM 670 N N . THR A 1 90 ? 21.956 21.816 1.881 1.00 87.81 90 THR A N 1
ATOM 671 C CA . THR A 1 90 ? 21.357 23.148 2.063 1.00 87.81 90 THR A CA 1
ATOM 672 C C . THR A 1 90 ? 21.172 23.499 3.537 1.00 87.81 90 THR A C 1
ATOM 674 O O . THR A 1 90 ? 21.497 24.614 3.933 1.00 87.81 90 THR A O 1
ATOM 677 N N . LEU A 1 91 ? 20.744 22.546 4.374 1.00 88.38 91 LEU A N 1
ATOM 678 C CA . LEU A 1 91 ? 20.628 22.750 5.821 1.00 88.38 91 LEU A CA 1
ATOM 679 C C . LEU A 1 91 ? 21.992 22.997 6.475 1.00 88.38 91 LEU A C 1
ATOM 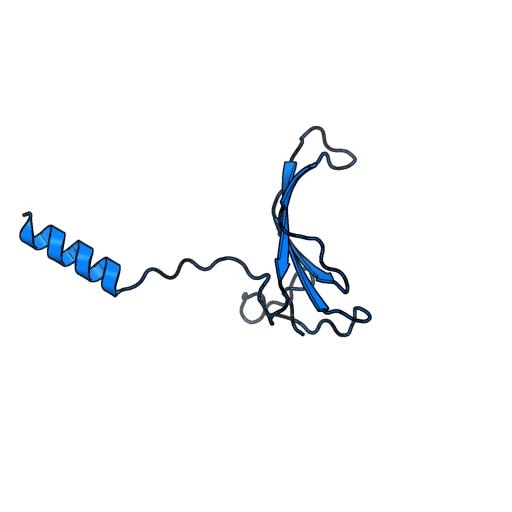681 O O . LEU A 1 91 ? 22.103 23.836 7.369 1.00 88.38 91 LEU A O 1
ATOM 685 N N . PHE A 1 92 ? 23.034 22.301 6.014 1.00 88.94 92 PHE A N 1
ATOM 686 C CA . PHE A 1 92 ? 24.400 22.510 6.488 1.00 88.94 92 PHE A CA 1
ATOM 687 C C . PHE A 1 92 ? 24.917 23.909 6.132 1.00 88.94 92 PHE A C 1
ATOM 689 O O . PHE A 1 92 ? 25.405 24.623 7.004 1.00 88.94 92 PHE A O 1
ATOM 696 N N . ILE A 1 93 ? 24.738 24.333 4.879 1.00 89.88 93 ILE A N 1
ATOM 697 C CA . ILE A 1 93 ? 25.151 25.659 4.406 1.00 89.88 93 ILE A CA 1
ATOM 698 C C . ILE A 1 93 ? 24.415 26.766 5.170 1.00 89.88 93 ILE A C 1
ATOM 700 O O . ILE A 1 93 ? 25.055 27.678 5.686 1.00 89.88 93 ILE A O 1
ATOM 704 N N . VAL A 1 94 ? 23.089 26.671 5.307 1.00 90.38 94 VAL A N 1
ATOM 705 C CA . VAL A 1 94 ? 22.287 27.651 6.059 1.00 90.38 94 VAL A CA 1
ATOM 706 C C . VAL A 1 94 ? 22.752 27.747 7.515 1.00 90.38 94 VAL A C 1
ATOM 708 O O . VAL A 1 94 ? 22.885 28.850 8.036 1.00 90.38 94 VAL A O 1
ATOM 711 N N . LYS A 1 95 ? 23.081 26.621 8.161 1.00 88.69 95 LYS A N 1
ATOM 712 C CA . LYS A 1 95 ? 23.644 26.629 9.518 1.00 88.69 95 LYS A CA 1
ATOM 713 C C . LYS A 1 95 ? 24.999 27.347 9.583 1.00 88.69 95 LYS A C 1
ATOM 715 O O . LYS A 1 95 ? 25.226 28.080 10.537 1.00 88.69 95 LYS A O 1
ATOM 720 N N . CYS A 1 96 ? 25.876 27.157 8.598 1.00 81.69 96 CYS A N 1
ATOM 721 C CA . CYS A 1 96 ? 27.171 27.845 8.534 1.00 81.69 96 CYS A CA 1
ATOM 722 C C . CYS A 1 96 ? 27.053 29.355 8.291 1.00 81.69 96 CYS A C 1
ATOM 724 O O . CYS A 1 96 ? 27.946 30.082 8.698 1.00 81.69 96 CYS A O 1
ATOM 726 N N . PHE A 1 97 ? 25.990 29.825 7.631 1.00 81.88 97 PHE A N 1
ATOM 727 C CA . PHE A 1 97 ? 25.756 31.258 7.406 1.00 81.88 97 PHE A CA 1
ATOM 728 C C . PHE A 1 97 ? 25.047 31.967 8.571 1.00 81.88 97 PHE A C 1
ATOM 730 O O . PHE A 1 97 ? 25.070 33.192 8.632 1.00 81.88 97 PHE A O 1
ATOM 737 N N . ILE A 1 98 ? 24.386 31.219 9.460 1.00 77.69 98 ILE A N 1
ATOM 738 C CA . ILE A 1 98 ? 23.667 31.754 10.631 1.00 77.69 98 ILE A CA 1
ATOM 739 C C . ILE A 1 98 ? 24.542 31.718 11.905 1.00 77.69 98 ILE A C 1
ATOM 741 O O . ILE A 1 98 ? 24.180 32.340 12.903 1.00 77.69 98 ILE A O 1
ATOM 745 N N . LEU A 1 99 ? 25.684 31.017 11.877 1.00 54.88 99 LEU A N 1
ATOM 746 C CA . LEU A 1 99 ? 26.683 30.989 12.953 1.00 54.88 99 LEU A CA 1
ATOM 747 C C . LEU A 1 99 ? 27.792 32.025 12.730 1.00 54.88 99 LEU A C 1
ATOM 749 O O . LEU A 1 99 ? 28.265 32.127 11.578 1.00 54.88 99 LEU A O 1
#